Protein AF-A0A661TA11-F1 (afdb_monomer_lite)

Sequence (108 aa):
MKKLQQQLISVSKTLATLLKKVEKITAEIAESQPVKKAAPAKKITQTEPMTVLDTVYEIIRRSRNGATIAKLKEKTLLNSRQISNAVYKLSRKGKIVSKARGVYIRKK

Structure (mmCIF, N/CA/C/O backbone):
data_AF-A0A661TA11-F1
#
_entry.id   AF-A0A661TA11-F1
#
loop_
_atom_site.group_PDB
_atom_site.id
_atom_site.type_symbol
_atom_site.label_atom_id
_atom_site.label_alt_id
_atom_site.label_comp_id
_atom_site.label_asym_id
_atom_site.label_entity_id
_atom_site.label_seq_id
_atom_site.pdbx_PDB_ins_code
_atom_site.Cartn_x
_atom_site.Cartn_y
_atom_site.Cartn_z
_atom_site.occupancy
_atom_site.B_iso_or_equiv
_atom_site.auth_seq_id
_atom_site.auth_comp_id
_atom_site.auth_asym_id
_atom_site.auth_atom_id
_atom_site.pdbx_PDB_model_num
ATOM 1 N N . MET A 1 1 ? -17.331 -5.714 49.500 1.00 64.25 1 MET A N 1
ATOM 2 C CA . MET A 1 1 ? -18.042 -5.391 48.237 1.00 64.25 1 MET A CA 1
ATOM 3 C C . MET A 1 1 ? -17.914 -3.928 47.797 1.00 64.25 1 MET A C 1
ATOM 5 O O . MET A 1 1 ? -17.663 -3.700 46.623 1.00 64.25 1 MET A O 1
ATOM 9 N N . LYS A 1 2 ? -17.989 -2.937 48.703 1.00 78.94 2 LYS A N 1
ATOM 10 C CA . LYS A 1 2 ? -17.909 -1.501 48.345 1.00 78.94 2 LYS A CA 1
ATOM 11 C C . LYS A 1 2 ? -16.607 -1.070 47.631 1.00 78.94 2 LYS A C 1
ATOM 13 O O . LYS A 1 2 ? -16.664 -0.250 46.724 1.00 78.94 2 LYS A O 1
ATOM 18 N N . LYS A 1 3 ? -15.451 -1.667 47.969 1.00 85.50 3 LYS A N 1
ATOM 19 C CA . LYS A 1 3 ? -14.164 -1.401 47.282 1.00 85.50 3 LYS A CA 1
ATOM 20 C C . LYS A 1 3 ? -14.176 -1.799 45.798 1.00 85.50 3 LYS A C 1
ATOM 22 O O . LYS A 1 3 ? -13.696 -1.039 44.968 1.00 85.50 3 LYS A O 1
ATOM 27 N N . LEU A 1 4 ? -14.776 -2.945 45.461 1.00 88.25 4 LEU A N 1
ATOM 28 C CA . LEU A 1 4 ? -14.887 -3.408 44.070 1.00 88.25 4 LEU A CA 1
ATOM 29 C C . LEU A 1 4 ? -15.790 -2.485 43.242 1.00 88.25 4 LEU A C 1
ATOM 31 O O . LEU A 1 4 ? -15.462 -2.153 42.109 1.00 88.25 4 LEU A O 1
ATOM 35 N N . GLN A 1 5 ? -16.889 -2.000 43.827 1.00 86.19 5 GLN A N 1
ATOM 36 C CA . GLN A 1 5 ? -17.764 -1.022 43.171 1.00 86.19 5 GLN A CA 1
ATOM 37 C C . GLN A 1 5 ? -17.040 0.309 42.918 1.00 86.19 5 GLN A C 1
ATOM 39 O O . GLN A 1 5 ? -17.168 0.882 41.841 1.00 86.19 5 GLN A O 1
ATOM 44 N N . GLN A 1 6 ? -16.224 0.778 43.867 1.00 92.62 6 GLN A N 1
ATOM 45 C CA . GLN A 1 6 ? -15.403 1.981 43.686 1.00 92.62 6 GLN A CA 1
ATOM 46 C C . GLN A 1 6 ? -14.349 1.810 42.584 1.00 92.62 6 GLN A C 1
ATOM 48 O O . GLN A 1 6 ? -14.150 2.732 41.794 1.00 92.62 6 GLN A O 1
ATOM 53 N N . GLN A 1 7 ? -13.720 0.634 42.492 1.00 90.88 7 GLN A N 1
ATOM 54 C CA . GLN A 1 7 ? -12.788 0.308 41.408 1.00 90.88 7 GLN A CA 1
ATOM 55 C C . GLN A 1 7 ? -13.493 0.245 40.048 1.00 90.88 7 GLN A C 1
ATOM 57 O O . GLN A 1 7 ? -12.975 0.754 39.063 1.00 90.88 7 GLN A O 1
ATOM 62 N N . LEU A 1 8 ? -14.705 -0.305 39.979 1.00 92.62 8 LEU A N 1
ATOM 63 C CA . LEU A 1 8 ? -15.471 -0.326 38.732 1.00 92.62 8 LEU A CA 1
ATOM 64 C C . LEU A 1 8 ? -15.847 1.092 38.275 1.00 92.62 8 LEU A C 1
ATOM 66 O O . LEU A 1 8 ? -15.709 1.438 37.101 1.00 92.62 8 LEU A O 1
ATOM 70 N N . ILE A 1 9 ? -16.262 1.945 39.216 1.00 92.88 9 ILE A N 1
ATOM 71 C CA . ILE A 1 9 ? -16.580 3.348 38.938 1.00 92.88 9 ILE A CA 1
ATOM 72 C C . ILE A 1 9 ? -15.329 4.102 38.472 1.00 92.88 9 ILE A C 1
ATOM 74 O O . ILE A 1 9 ? -15.417 4.883 37.523 1.00 92.88 9 ILE A O 1
ATOM 78 N N . SER A 1 10 ? -14.163 3.874 39.082 1.00 93.88 10 SER A N 1
ATOM 79 C CA . SER A 1 10 ? -12.926 4.532 38.647 1.00 93.88 10 SER A CA 1
ATOM 80 C C . SER A 1 10 ? -12.521 4.104 37.235 1.00 93.88 10 SER A C 1
ATOM 82 O O . SER A 1 10 ? -12.229 4.971 36.414 1.00 93.88 10 SER A O 1
ATOM 84 N N . VAL A 1 11 ? -12.614 2.811 36.915 1.00 96.06 11 VAL A N 1
ATOM 85 C CA . VAL A 1 11 ? -12.350 2.272 35.569 1.00 96.06 11 VAL A CA 1
ATOM 86 C C . VAL A 1 11 ? -13.312 2.861 34.531 1.00 96.06 11 VAL A C 1
ATOM 88 O O . VAL A 1 11 ? -12.892 3.258 33.448 1.00 96.06 11 VAL A O 1
ATOM 91 N N . SER A 1 12 ? -14.599 3.004 34.856 1.00 94.94 12 SER A N 1
ATOM 92 C CA . SER A 1 12 ? -15.563 3.617 33.928 1.00 94.94 12 SER A CA 1
ATOM 93 C C . SER A 1 12 ? -15.218 5.078 33.604 1.00 94.94 12 SER A C 1
ATOM 95 O O . SER A 1 12 ? -15.302 5.512 32.454 1.00 94.94 12 SER A O 1
ATOM 97 N N . LYS A 1 13 ? -14.751 5.835 34.606 1.00 96.00 13 LYS A N 1
ATOM 98 C CA . LYS A 1 13 ? -14.347 7.234 34.441 1.00 96.00 13 LYS A CA 1
ATOM 99 C C . LYS A 1 13 ? -13.062 7.359 33.629 1.00 96.00 13 LYS A C 1
ATOM 101 O O . LYS A 1 13 ? -12.972 8.262 32.801 1.00 96.00 13 LYS A O 1
ATOM 106 N N . THR A 1 14 ? -12.085 6.473 33.828 1.00 95.75 14 THR A N 1
ATOM 107 C CA . THR A 1 14 ? -10.845 6.481 33.034 1.00 95.75 14 THR A CA 1
ATOM 108 C C . THR A 1 14 ? -11.102 6.103 31.578 1.00 95.75 14 THR A C 1
ATOM 110 O O . THR A 1 14 ? -10.537 6.722 30.681 1.00 95.75 14 THR A O 1
ATOM 113 N N . LEU A 1 15 ? -12.007 5.160 31.314 1.00 96.19 15 LEU A N 1
ATOM 114 C CA . LEU A 1 15 ? -12.422 4.831 29.949 1.00 96.19 15 LEU A CA 1
ATOM 115 C C . LEU A 1 15 ? -13.105 6.018 29.260 1.00 96.19 15 LEU A C 1
ATOM 117 O O . LEU A 1 15 ? -12.766 6.344 28.124 1.00 96.19 15 LEU A O 1
ATOM 121 N N . ALA A 1 16 ? -13.999 6.724 29.958 1.00 95.31 16 ALA A N 1
ATOM 122 C CA . ALA A 1 16 ? -14.665 7.905 29.410 1.00 95.31 16 ALA A CA 1
ATOM 123 C C . ALA A 1 16 ? -13.688 9.056 29.102 1.00 95.31 16 ALA A C 1
ATOM 125 O O . ALA A 1 16 ? -13.858 9.772 28.115 1.00 95.31 16 ALA A O 1
ATOM 126 N N . THR A 1 17 ? -12.651 9.253 29.922 1.00 95.44 17 THR A N 1
ATOM 127 C CA . THR A 1 17 ? -11.634 10.283 29.650 1.00 95.44 17 THR A CA 1
ATOM 128 C C . THR A 1 17 ? -10.711 9.894 28.501 1.00 95.44 17 THR A C 1
ATOM 130 O O . THR A 1 17 ? -10.342 10.761 27.708 1.00 95.44 17 THR A O 1
ATOM 133 N N . LEU A 1 18 ? -10.372 8.610 28.370 1.00 95.38 18 LEU A N 1
ATOM 134 C CA . LEU A 1 18 ? -9.616 8.092 27.231 1.00 95.38 18 LEU A CA 1
ATOM 135 C C . LEU A 1 18 ? -10.398 8.239 25.924 1.00 95.38 18 LEU A C 1
ATOM 137 O O . LEU A 1 18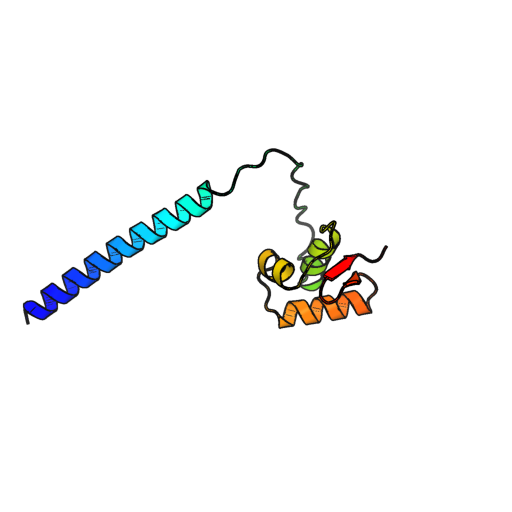 ? -9.825 8.724 24.953 1.00 95.38 18 LEU A O 1
ATOM 141 N N . LEU A 1 19 ? -11.698 7.924 25.918 1.00 94.56 19 LEU A N 1
ATOM 142 C CA . LEU A 1 19 ? -12.567 8.106 24.750 1.00 94.56 19 LEU A CA 1
ATOM 143 C C . LEU A 1 19 ? -12.512 9.555 24.242 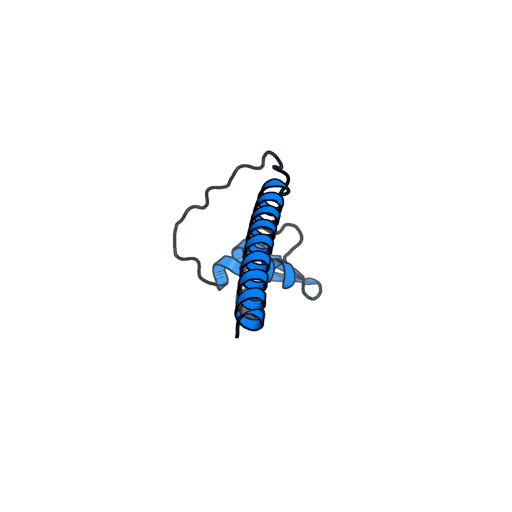1.00 94.56 19 LEU A C 1
ATOM 145 O O . LEU A 1 19 ? -12.196 9.793 23.081 1.00 94.56 19 LEU A O 1
ATOM 149 N N . LYS A 1 20 ? -12.684 10.529 25.143 1.00 94.94 20 LYS A N 1
ATOM 150 C CA . LYS A 1 20 ? -12.613 11.961 24.804 1.00 94.94 20 LYS A CA 1
ATOM 151 C C . LYS A 1 20 ? -11.244 12.386 24.270 1.00 94.94 20 LYS A C 1
ATOM 153 O O . LYS A 1 20 ? -11.162 13.273 23.426 1.00 94.94 20 LYS A O 1
ATOM 158 N N . LYS A 1 21 ? -10.152 11.794 24.768 1.00 93.50 21 LYS A N 1
ATOM 159 C CA . LYS A 1 21 ? -8.803 12.060 24.241 1.00 93.50 21 LYS A CA 1
ATOM 160 C C . LYS A 1 21 ? -8.631 11.494 22.835 1.00 93.50 21 LYS A C 1
ATOM 162 O O . LYS A 1 21 ? -8.060 12.176 21.994 1.00 93.50 21 LYS A O 1
ATOM 167 N N . VAL A 1 22 ? -9.137 10.289 22.579 1.00 91.62 22 VAL A N 1
ATOM 168 C CA . VAL A 1 22 ? -9.112 9.682 21.242 1.00 91.62 22 VAL A CA 1
ATOM 169 C C . VAL A 1 22 ? -9.923 10.531 20.264 1.00 91.62 22 VAL A C 1
ATOM 171 O O . VAL A 1 22 ? -9.398 10.864 19.209 1.00 91.62 22 VAL A O 1
ATOM 174 N N . GLU A 1 23 ? -11.126 10.971 20.640 1.00 90.44 23 GLU A N 1
ATOM 175 C CA . GLU A 1 23 ? -11.962 11.863 19.818 1.00 90.44 23 GLU A CA 1
ATOM 176 C C . GLU A 1 23 ? -11.243 13.177 19.469 1.00 90.44 23 GLU A C 1
ATOM 178 O O . GLU A 1 23 ? -11.230 13.594 18.310 1.00 90.44 23 GLU A O 1
ATOM 183 N N . LYS A 1 24 ? -10.566 13.800 20.442 1.00 90.38 24 LYS A N 1
ATOM 184 C CA . LYS A 1 24 ? -9.764 15.010 20.201 1.00 90.38 24 LYS A CA 1
ATOM 185 C C . LYS A 1 24 ? -8.592 14.764 19.261 1.00 90.38 24 LYS A C 1
ATOM 187 O O . LYS A 1 24 ? -8.421 15.518 18.314 1.00 90.38 24 LYS A O 1
ATOM 192 N N . ILE A 1 25 ? -7.833 13.689 19.465 1.00 86.00 25 ILE A N 1
ATOM 193 C CA . ILE A 1 25 ? -6.718 13.331 18.578 1.00 86.00 25 ILE A CA 1
ATOM 194 C C . ILE A 1 25 ? -7.237 13.056 17.161 1.00 86.00 25 ILE A C 1
ATOM 196 O O . ILE A 1 25 ? -6.625 13.486 16.189 1.00 86.00 25 ILE A O 1
ATOM 200 N N . THR A 1 26 ? -8.388 12.391 17.012 1.00 80.06 26 THR A N 1
ATOM 201 C CA . THR A 1 26 ? -8.992 12.176 15.689 1.00 80.06 26 THR A CA 1
ATOM 202 C C . THR A 1 26 ? -9.439 13.476 15.023 1.00 80.06 26 THR A C 1
ATOM 204 O O . THR A 1 26 ? -9.276 13.608 13.811 1.00 80.06 26 THR A O 1
ATOM 207 N N . ALA A 1 27 ? -9.936 14.449 15.792 1.00 79.06 27 ALA A N 1
ATOM 208 C CA . ALA A 1 27 ? -10.288 15.773 15.282 1.00 79.06 27 ALA A CA 1
ATOM 209 C C . ALA A 1 27 ? -9.040 16.587 14.891 1.00 79.06 27 ALA A C 1
ATOM 211 O O . ALA A 1 27 ? -8.989 17.151 13.802 1.00 79.06 27 ALA A O 1
ATOM 212 N N . GLU A 1 28 ? -7.984 16.560 15.705 1.00 75.88 28 GLU A N 1
ATOM 213 C CA . GLU A 1 2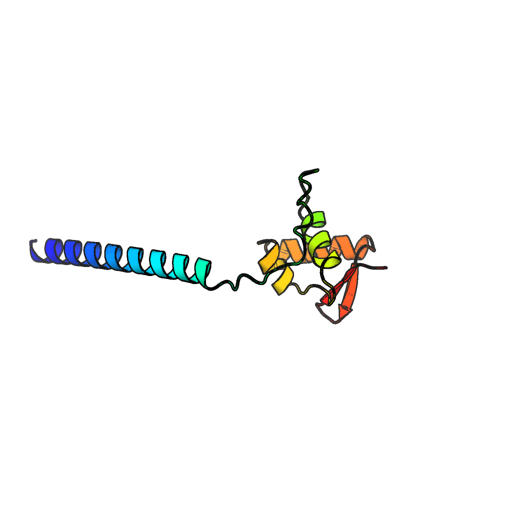8 ? -6.711 17.232 15.418 1.00 75.88 28 GLU A CA 1
ATOM 214 C C . GLU A 1 28 ? -5.992 16.615 14.209 1.00 75.88 28 GLU A C 1
ATOM 216 O O . GLU A 1 28 ? -5.387 17.332 13.418 1.00 75.88 28 GLU A O 1
ATOM 221 N N . ILE A 1 29 ? -6.087 15.298 13.991 1.00 70.19 29 ILE A N 1
ATOM 222 C CA . ILE A 1 29 ? -5.581 14.631 12.775 1.00 70.19 29 ILE A CA 1
ATOM 223 C C . ILE A 1 29 ? -6.385 15.053 11.531 1.00 70.19 29 ILE A C 1
ATOM 225 O O . ILE A 1 29 ? -5.832 15.110 10.429 1.00 70.19 29 ILE A O 1
ATOM 229 N N . ALA A 1 30 ? -7.673 15.370 11.686 1.00 61.53 30 ALA A N 1
ATOM 230 C CA . ALA A 1 30 ? -8.495 15.903 10.603 1.00 61.53 30 ALA A CA 1
ATOM 231 C C . ALA A 1 30 ? -8.159 17.374 10.288 1.00 61.53 30 ALA A C 1
ATOM 233 O O . ALA A 1 30 ? -8.132 17.747 9.116 1.00 61.53 30 ALA A O 1
ATOM 234 N N . GLU A 1 31 ? -7.839 18.187 11.299 1.00 58.59 31 GLU A N 1
ATOM 235 C CA . GLU A 1 31 ? -7.473 19.606 11.144 1.00 58.59 31 GLU A CA 1
ATOM 236 C C . GLU A 1 31 ? -6.003 19.832 10.746 1.00 58.59 31 GLU A C 1
ATOM 238 O O . GLU A 1 31 ? -5.687 20.803 10.060 1.00 58.59 31 GLU A O 1
ATOM 243 N N . SER A 1 32 ? -5.093 18.926 11.111 1.00 50.31 32 SER A N 1
ATOM 244 C CA . SER A 1 32 ? -3.654 19.023 10.806 1.00 50.31 32 SER A CA 1
ATOM 245 C C . SER A 1 32 ? -3.264 18.499 9.422 1.00 50.31 32 SER A C 1
ATOM 247 O O . SER A 1 32 ? -2.083 18.536 9.062 1.00 50.31 32 SER A O 1
ATOM 249 N N . GLN A 1 33 ? -4.224 18.076 8.591 1.00 46.00 33 GLN A N 1
ATOM 250 C CA . GLN A 1 33 ? -3.960 17.963 7.160 1.00 46.00 33 GLN A CA 1
ATOM 251 C C . GLN A 1 33 ? -3.897 19.371 6.557 1.00 46.00 33 GLN A C 1
ATOM 253 O O . GLN A 1 33 ? -4.917 20.056 6.488 1.00 46.00 33 GLN A O 1
ATOM 258 N N . PRO A 1 34 ? -2.723 19.828 6.078 1.00 43.81 34 PRO A N 1
ATOM 259 C CA . PRO A 1 34 ? -2.625 21.135 5.467 1.00 43.81 34 PRO A CA 1
ATOM 260 C C . PRO A 1 34 ? -3.515 21.159 4.228 1.00 43.81 34 PRO A C 1
ATOM 262 O O . PRO A 1 34 ? -3.291 20.424 3.260 1.00 43.81 34 PRO A O 1
ATOM 265 N N . VAL A 1 35 ? -4.500 22.054 4.262 1.00 50.34 35 VAL A N 1
ATOM 266 C CA . VAL A 1 35 ? -5.304 22.490 3.123 1.00 50.34 35 VAL A CA 1
ATOM 267 C C . VAL A 1 35 ? -4.360 23.135 2.105 1.00 50.34 35 VAL A C 1
ATOM 269 O O . VAL A 1 35 ? -4.201 24.352 2.031 1.00 50.34 35 VAL A O 1
ATOM 272 N N . LYS A 1 36 ? -3.665 22.314 1.314 1.00 47.53 36 LYS A N 1
ATOM 273 C CA . LYS A 1 36 ? -2.921 22.788 0.149 1.00 47.53 36 LYS A CA 1
ATOM 274 C C . LYS A 1 36 ? -3.934 23.128 -0.935 1.00 47.53 36 LYS A C 1
ATOM 276 O O . LYS A 1 36 ? -4.493 22.249 -1.588 1.00 47.53 36 LYS A O 1
ATOM 281 N N . LYS A 1 37 ? -4.159 24.430 -1.108 1.00 42.41 37 LYS A N 1
ATOM 282 C CA . LYS A 1 37 ? -4.889 25.009 -2.235 1.00 42.41 37 LYS A CA 1
ATOM 283 C C . LYS A 1 37 ? -4.343 24.473 -3.573 1.00 42.41 37 LYS A C 1
ATOM 285 O O . LYS A 1 37 ? -3.157 24.581 -3.860 1.00 42.41 37 LYS A O 1
ATOM 290 N N . ALA A 1 38 ? -5.287 23.961 -4.363 1.00 44.47 38 ALA A N 1
ATOM 291 C CA . ALA A 1 38 ? -5.346 23.880 -5.824 1.00 44.47 38 ALA A CA 1
ATOM 292 C C . ALA A 1 38 ? -4.326 23.009 -6.598 1.00 44.47 38 ALA A C 1
ATOM 294 O O . ALA A 1 38 ? -3.292 23.461 -7.078 1.00 44.47 38 ALA A O 1
ATOM 295 N N . ALA A 1 39 ? -4.771 21.797 -6.934 1.00 41.56 39 ALA A N 1
ATOM 296 C CA . ALA A 1 39 ? -4.908 21.391 -8.337 1.00 41.56 39 ALA A CA 1
ATOM 297 C C . ALA A 1 39 ? -6.343 20.856 -8.500 1.00 41.56 39 ALA A C 1
ATOM 299 O O . ALA A 1 39 ? -6.849 20.257 -7.547 1.00 41.56 39 ALA A O 1
ATOM 300 N N . PRO A 1 40 ? -7.039 21.108 -9.626 1.00 42.03 40 PRO A N 1
ATOM 301 C CA . PRO A 1 40 ? -8.480 20.921 -9.705 1.00 42.03 40 PRO A CA 1
ATOM 302 C C . PRO A 1 40 ? -8.813 19.472 -9.382 1.00 42.03 40 PRO A C 1
ATOM 304 O O . PRO A 1 40 ? -8.173 18.549 -9.897 1.00 42.03 40 PRO A O 1
ATOM 307 N N . ALA A 1 41 ? -9.819 19.297 -8.527 1.00 51.88 41 ALA A N 1
ATOM 308 C CA . ALA A 1 41 ? -10.496 18.034 -8.346 1.00 51.88 41 ALA A CA 1
ATOM 309 C C . ALA A 1 41 ? -10.920 17.550 -9.737 1.00 51.88 41 ALA A C 1
ATOM 311 O O . ALA A 1 41 ? -11.926 17.989 -10.296 1.00 51.88 41 ALA A O 1
ATOM 312 N N . LYS A 1 42 ? -10.115 16.673 -10.345 1.00 45.19 42 LYS A N 1
ATOM 313 C CA . LYS A 1 42 ? -10.585 15.893 -11.477 1.00 45.19 42 LYS A CA 1
ATOM 314 C C . LYS A 1 42 ? -11.653 15.005 -10.888 1.00 45.19 42 LYS A C 1
ATOM 316 O O . LYS A 1 42 ? -11.325 14.064 -10.164 1.00 45.19 42 LYS A O 1
ATOM 321 N N . LYS A 1 43 ? -12.897 15.424 -11.148 1.00 41.97 43 LYS A N 1
ATOM 322 C CA . LYS A 1 43 ? -14.141 14.678 -11.001 1.00 41.97 43 LYS A CA 1
ATOM 323 C C . LYS A 1 43 ? -13.808 13.205 -10.867 1.00 41.97 43 LYS A C 1
ATOM 325 O O . LYS A 1 43 ? -13.280 12.596 -11.800 1.00 41.97 43 LYS A O 1
ATOM 330 N N . ILE A 1 44 ? -14.092 12.661 -9.693 1.00 43.00 44 ILE A N 1
ATOM 331 C CA . ILE A 1 44 ? -14.291 11.231 -9.557 1.00 43.00 44 ILE A CA 1
ATOM 332 C C . ILE A 1 44 ? -15.559 10.994 -10.371 1.00 43.00 44 ILE A C 1
ATOM 334 O O . ILE A 1 44 ? -16.669 11.128 -9.870 1.00 43.00 44 ILE A O 1
ATOM 338 N N . THR A 1 45 ? -15.396 10.808 -11.679 1.00 42.28 45 THR A N 1
ATOM 339 C CA . THR A 1 45 ? -16.435 10.247 -12.522 1.00 42.28 45 THR A CA 1
ATOM 340 C C . THR A 1 45 ? -16.657 8.859 -11.95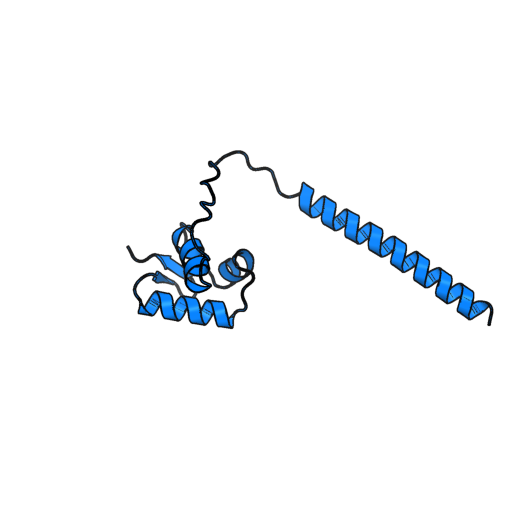4 1.00 42.28 45 THR A C 1
ATOM 342 O O . THR A 1 45 ? -15.859 7.949 -12.174 1.00 42.28 45 THR A O 1
ATOM 345 N N . GLN A 1 46 ? -17.672 8.749 -11.100 1.00 57.38 46 GLN A N 1
ATOM 346 C CA . GLN A 1 46 ? -18.312 7.487 -10.790 1.00 57.38 46 GLN A CA 1
ATOM 347 C C . GLN A 1 46 ? -18.854 6.954 -12.109 1.00 57.38 46 GLN A C 1
ATOM 349 O O . GLN A 1 46 ? -19.943 7.318 -12.533 1.00 57.38 46 GLN A O 1
ATOM 354 N N . THR A 1 47 ? -18.059 6.150 -12.792 1.00 51.59 47 THR A N 1
ATOM 355 C CA . THR A 1 47 ? -18.521 5.356 -13.921 1.00 51.59 47 THR A CA 1
ATOM 356 C C . THR A 1 47 ? -17.760 4.047 -13.841 1.00 51.59 47 THR A C 1
ATOM 358 O O . THR A 1 47 ? -16.565 4.000 -14.127 1.00 51.59 47 THR A O 1
ATOM 361 N N . GLU A 1 48 ? -18.503 3.036 -13.400 1.00 57.69 48 GLU A N 1
ATOM 362 C CA . GLU A 1 48 ? -18.162 1.623 -13.229 1.00 57.69 48 GLU A CA 1
ATOM 363 C C . GLU A 1 48 ? -17.513 1.210 -11.896 1.00 57.69 48 GLU A C 1
ATOM 365 O O . GLU A 1 48 ? -16.636 1.907 -11.373 1.00 57.69 48 GLU A O 1
ATOM 370 N N . PRO A 1 49 ? -17.946 0.068 -11.314 1.00 59.25 49 PRO A N 1
ATOM 371 C CA . PRO A 1 49 ? -17.290 -0.512 -10.152 1.00 59.25 49 PRO A CA 1
ATOM 372 C C . PRO A 1 49 ? -15.847 -0.853 -10.528 1.00 59.25 49 PRO A C 1
ATOM 374 O O . PRO A 1 49 ? -15.574 -1.848 -11.197 1.00 59.25 49 PRO A O 1
ATOM 377 N N . MET A 1 50 ? -14.908 -0.003 -10.106 1.00 68.62 50 MET A N 1
ATOM 378 C CA . MET A 1 50 ? -13.489 -0.246 -10.331 1.00 68.62 50 MET A CA 1
ATOM 379 C C . MET A 1 50 ? -13.094 -1.551 -9.656 1.00 68.62 50 MET A C 1
ATOM 381 O O . MET A 1 50 ? -13.215 -1.711 -8.438 1.00 68.62 50 MET A O 1
ATOM 385 N N . THR A 1 51 ? -12.593 -2.491 -10.453 1.00 88.50 51 THR A N 1
ATOM 386 C CA . THR A 1 51 ? -12.043 -3.720 -9.902 1.00 88.50 51 THR A CA 1
ATOM 387 C C . THR A 1 51 ? -10.779 -3.401 -9.109 1.00 88.50 51 THR A C 1
ATOM 389 O O . THR A 1 51 ? -10.095 -2.408 -9.356 1.00 88.50 51 THR A O 1
ATOM 392 N N . VAL A 1 52 ? -10.394 -4.296 -8.197 1.00 86.00 52 VAL A N 1
ATOM 393 C CA . VAL A 1 52 ? -9.127 -4.202 -7.448 1.00 86.00 52 VAL A CA 1
ATOM 394 C C . VAL A 1 52 ? -7.927 -3.928 -8.373 1.00 86.00 52 VAL A C 1
ATOM 396 O O . VAL A 1 52 ? -7.010 -3.191 -8.009 1.00 86.00 52 VAL A O 1
ATOM 399 N N . LEU A 1 53 ? -7.935 -4.492 -9.589 1.00 91.50 53 LEU A N 1
ATOM 400 C CA . LEU A 1 53 ? -6.890 -4.268 -10.589 1.00 91.50 53 LEU A CA 1
ATOM 401 C C . LEU A 1 53 ? -6.892 -2.836 -11.123 1.00 91.50 53 LEU A C 1
ATOM 403 O O . LEU A 1 53 ? -5.820 -2.248 -11.277 1.00 91.50 53 LEU A O 1
ATOM 407 N N . ASP A 1 54 ? -8.071 -2.288 -11.399 1.00 91.12 54 ASP A N 1
ATOM 408 C CA . ASP A 1 54 ? -8.223 -0.951 -11.966 1.00 91.12 54 ASP A CA 1
ATOM 409 C C . ASP A 1 54 ? -7.871 0.121 -10.937 1.00 91.12 54 ASP A C 1
ATOM 411 O O . ASP A 1 54 ? -7.157 1.069 -11.264 1.00 91.12 54 ASP A O 1
ATOM 415 N N . THR A 1 55 ? -8.236 -0.082 -9.670 1.00 91.62 55 THR A N 1
ATOM 416 C CA . THR A 1 55 ? -7.870 0.818 -8.567 1.00 91.62 55 THR A CA 1
ATOM 417 C C . THR A 1 55 ? -6.352 0.900 -8.390 1.00 91.62 55 THR A C 1
ATOM 419 O O . THR A 1 55 ? -5.780 1.991 -8.311 1.00 91.62 55 THR A O 1
ATOM 422 N N . VAL A 1 56 ? -5.665 -0.250 -8.379 1.00 93.00 56 VAL A N 1
ATOM 423 C CA . VAL A 1 56 ? -4.194 -0.305 -8.294 1.00 93.00 56 VAL A CA 1
ATOM 424 C C . VAL A 1 56 ? -3.557 0.330 -9.533 1.00 93.00 56 VAL A C 1
ATOM 426 O O . VAL A 1 56 ? -2.611 1.112 -9.408 1.00 93.00 56 VAL A O 1
ATOM 429 N N . TYR A 1 57 ? -4.086 0.044 -10.725 1.00 94.12 57 TYR A N 1
ATOM 430 C CA . TYR A 1 57 ? -3.589 0.617 -11.972 1.00 94.12 57 TYR A CA 1
ATOM 431 C C . TYR A 1 57 ? -3.722 2.141 -12.008 1.00 94.12 57 TYR A C 1
ATOM 433 O O . TYR A 1 57 ? -2.762 2.821 -12.369 1.00 94.12 57 TYR A O 1
ATOM 441 N N . GLU A 1 58 ? -4.861 2.693 -11.591 1.00 93.25 58 GLU A N 1
ATOM 442 C CA . GLU A 1 58 ? -5.090 4.137 -11.535 1.00 93.25 58 GLU A CA 1
ATOM 443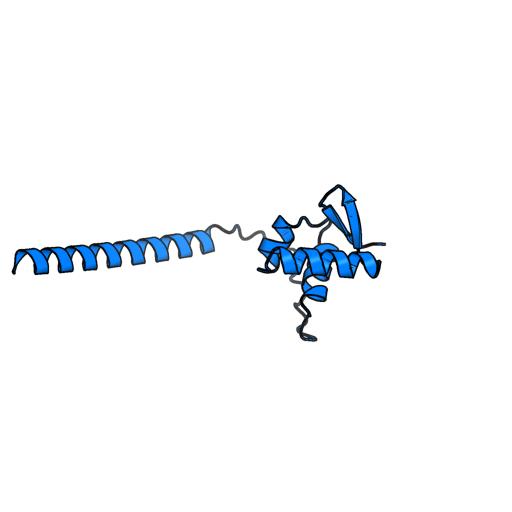 C C . GLU A 1 58 ? -4.083 4.841 -10.627 1.00 93.25 58 GLU A C 1
ATOM 445 O O . GLU A 1 58 ? -3.538 5.883 -10.995 1.00 93.25 58 GLU A O 1
ATOM 450 N N . ILE A 1 59 ? -3.766 4.266 -9.467 1.00 92.56 59 ILE A N 1
ATOM 451 C CA . ILE A 1 59 ? -2.775 4.857 -8.561 1.00 92.56 59 ILE A CA 1
ATOM 452 C C . ILE A 1 59 ? -1.379 4.847 -9.189 1.00 92.56 59 ILE A C 1
ATOM 454 O O . ILE A 1 59 ? -0.676 5.859 -9.111 1.00 92.56 59 ILE A O 1
ATOM 458 N N . ILE A 1 60 ? -0.989 3.747 -9.846 1.00 92.81 60 ILE A N 1
ATOM 459 C CA . ILE A 1 60 ? 0.291 3.654 -10.565 1.00 92.81 60 ILE A CA 1
ATOM 460 C C . ILE A 1 60 ? 0.327 4.676 -11.708 1.00 92.81 60 ILE A C 1
ATOM 462 O O . ILE A 1 60 ? 1.279 5.447 -11.821 1.00 92.81 60 ILE A O 1
ATOM 466 N N . ARG A 1 61 ? -0.735 4.748 -12.513 1.00 92.56 61 ARG A N 1
ATOM 467 C CA . ARG A 1 61 ? -0.884 5.680 -13.639 1.00 92.56 61 ARG A CA 1
ATOM 468 C C . ARG A 1 61 ? -0.808 7.141 -13.201 1.00 92.56 61 ARG A C 1
ATOM 470 O O . ARG A 1 6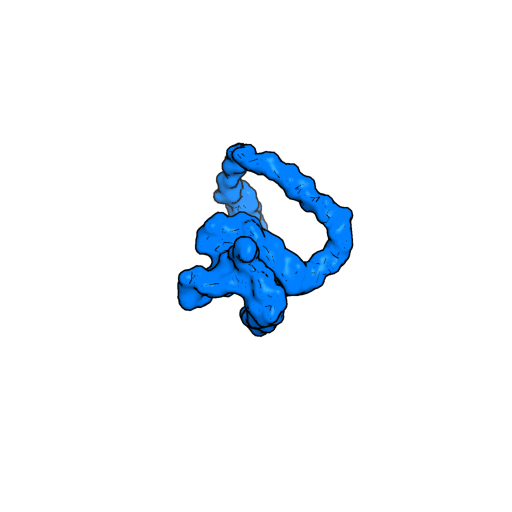1 ? -0.207 7.949 -13.902 1.00 92.56 61 ARG A O 1
ATOM 477 N N . ARG A 1 62 ? -1.414 7.496 -12.065 1.00 91.50 62 ARG A N 1
ATOM 478 C CA . ARG A 1 62 ? -1.416 8.869 -11.525 1.00 91.50 62 ARG A CA 1
ATOM 479 C C . ARG A 1 62 ? -0.102 9.245 -10.840 1.00 91.50 62 ARG A C 1
ATOM 481 O O . ARG A 1 62 ? 0.119 10.418 -10.542 1.00 91.50 62 ARG A O 1
ATOM 488 N N . SER A 1 63 ? 0.772 8.281 -10.560 1.00 88.81 63 SER A N 1
ATOM 489 C CA . SER A 1 63 ? 2.041 8.534 -9.883 1.00 88.81 63 SER A CA 1
ATOM 490 C C . SER A 1 63 ? 3.131 8.982 -10.867 1.00 88.81 63 SER A C 1
ATOM 492 O O . SER A 1 63 ? 3.535 8.228 -11.745 1.00 88.81 63 SER A O 1
ATOM 494 N N . ARG A 1 64 ? 3.646 10.212 -10.709 1.00 83.81 64 ARG A N 1
ATOM 495 C CA . ARG A 1 64 ? 4.738 10.741 -11.559 1.00 83.81 64 ARG A CA 1
ATOM 496 C C . ARG A 1 64 ? 6.059 9.983 -11.372 1.00 83.81 64 ARG A C 1
ATOM 498 O O . ARG A 1 64 ? 6.770 9.734 -12.336 1.00 83.81 64 ARG A O 1
ATOM 505 N N . ASN A 1 65 ? 6.351 9.577 -10.136 1.00 87.12 65 ASN A N 1
ATOM 506 C CA . ASN A 1 65 ? 7.608 8.913 -9.767 1.00 87.12 65 ASN A CA 1
ATOM 507 C C . ASN A 1 65 ? 7.486 7.380 -9.695 1.00 87.12 65 ASN A C 1
ATOM 509 O O . ASN A 1 65 ? 8.441 6.708 -9.316 1.00 87.12 65 ASN A O 1
ATOM 513 N N . GLY A 1 66 ? 6.318 6.833 -10.039 1.00 89.94 66 GLY A N 1
ATOM 514 C CA . GLY A 1 66 ? 5.956 5.448 -9.761 1.00 89.94 66 GLY A CA 1
ATOM 515 C C . GLY A 1 66 ? 5.336 5.245 -8.378 1.00 89.94 66 GLY A C 1
ATOM 516 O O . GLY A 1 66 ? 5.296 6.148 -7.528 1.00 89.94 66 GLY A O 1
ATOM 517 N N . ALA A 1 67 ? 4.805 4.044 -8.171 1.00 93.81 67 ALA A N 1
ATOM 518 C CA . ALA A 1 67 ? 4.172 3.627 -6.931 1.00 93.81 67 ALA A CA 1
ATOM 519 C C . ALA A 1 67 ? 4.909 2.431 -6.323 1.00 93.81 67 ALA A C 1
ATOM 521 O O . ALA A 1 67 ? 5.228 1.461 -7.013 1.00 93.81 67 ALA A O 1
ATOM 522 N N . THR A 1 68 ? 5.163 2.520 -5.019 1.00 95.19 68 THR A N 1
ATOM 523 C CA . THR A 1 68 ? 5.687 1.431 -4.191 1.00 95.19 68 THR A CA 1
ATOM 524 C C . THR A 1 68 ? 4.543 0.637 -3.572 1.00 95.19 68 THR A C 1
ATOM 526 O O . THR A 1 68 ? 3.419 1.128 -3.470 1.00 95.19 68 THR A O 1
ATOM 529 N N . ILE A 1 69 ? 4.828 -0.579 -3.102 1.00 91.88 69 ILE A N 1
ATOM 530 C CA . ILE A 1 69 ? 3.833 -1.422 -2.417 1.00 91.88 69 ILE A CA 1
ATOM 531 C C . ILE A 1 69 ? 3.264 -0.708 -1.181 1.00 91.88 69 ILE A C 1
ATOM 533 O O . ILE A 1 69 ? 2.053 -0.731 -0.981 1.00 91.88 69 ILE A O 1
ATOM 537 N N . ALA A 1 70 ? 4.105 -0.013 -0.405 1.00 92.62 70 ALA A N 1
ATOM 538 C CA . ALA A 1 70 ? 3.665 0.778 0.748 1.00 92.62 70 ALA A CA 1
ATOM 539 C C . ALA A 1 70 ? 2.655 1.865 0.342 1.00 92.62 70 ALA A C 1
ATOM 541 O O . ALA A 1 70 ? 1.549 1.919 0.872 1.00 92.62 70 ALA A O 1
ATOM 542 N N . LYS A 1 71 ? 2.976 2.639 -0.702 1.00 92.50 71 LYS A N 1
ATOM 543 C CA . LYS A 1 71 ? 2.091 3.687 -1.229 1.00 92.50 71 LYS A CA 1
ATOM 544 C C . LYS A 1 71 ? 0.786 3.131 -1.802 1.00 92.50 71 LYS A C 1
ATOM 546 O O . LYS A 1 71 ? -0.253 3.781 -1.719 1.00 92.50 71 LYS A O 1
ATOM 551 N N . LEU A 1 72 ? 0.829 1.947 -2.414 1.00 91.94 72 LEU A N 1
ATOM 552 C CA . LEU A 1 72 ? -0.372 1.259 -2.887 1.00 91.94 72 LEU A CA 1
ATOM 553 C C . LEU A 1 72 ? -1.235 0.803 -1.711 1.00 91.94 72 LEU A C 1
ATOM 555 O O . LEU A 1 72 ? -2.446 0.990 -1.761 1.00 91.94 72 LEU A O 1
ATOM 559 N N . LYS A 1 73 ? -0.632 0.285 -0.639 1.00 92.38 73 LYS A N 1
ATOM 560 C CA . LYS A 1 73 ? -1.339 -0.143 0.573 1.00 92.38 73 LYS A CA 1
ATOM 561 C C . LYS A 1 73 ? -2.064 1.018 1.249 1.00 92.38 73 LYS A C 1
ATOM 563 O O . LYS A 1 73 ? -3.253 0.903 1.515 1.00 92.38 73 LYS A O 1
ATOM 568 N N . GLU A 1 74 ? -1.387 2.147 1.434 1.00 91.94 74 GLU A N 1
ATOM 569 C CA . GLU A 1 74 ? -1.976 3.352 2.035 1.00 91.94 74 GLU A CA 1
ATOM 570 C C . GLU A 1 74 ? -3.165 3.892 1.230 1.00 91.94 74 GLU A C 1
ATOM 572 O O . GLU A 1 74 ? -4.168 4.302 1.801 1.00 91.94 74 GLU A O 1
ATOM 577 N N . LYS A 1 75 ? -3.073 3.877 -0.105 1.00 88.62 75 LYS A N 1
ATOM 578 C CA . LYS A 1 75 ? -4.097 4.473 -0.977 1.00 88.62 75 LYS A CA 1
ATOM 579 C C . LYS A 1 75 ? -5.259 3.555 -1.326 1.00 88.62 75 LYS A C 1
ATOM 581 O O . LYS A 1 75 ? -6.323 4.052 -1.676 1.00 88.62 75 LYS A O 1
ATOM 586 N N . THR A 1 76 ? -5.041 2.243 -1.322 1.00 88.00 76 THR A N 1
ATOM 587 C CA . THR A 1 76 ? -6.073 1.260 -1.691 1.00 88.00 76 THR A CA 1
ATOM 588 C C . THR A 1 76 ? -6.691 0.556 -0.495 1.00 88.00 76 THR A C 1
ATOM 590 O O . THR A 1 76 ? -7.739 -0.057 -0.656 1.00 88.00 76 THR A O 1
ATOM 593 N N . LEU A 1 77 ? -6.037 0.596 0.674 1.00 89.31 77 LEU A N 1
ATOM 594 C CA . LEU A 1 77 ? -6.393 -0.192 1.859 1.00 89.31 77 LEU A CA 1
ATOM 595 C C . LEU A 1 77 ? -6.450 -1.710 1.590 1.00 89.31 77 LEU A C 1
ATOM 597 O O . LEU A 1 77 ? -7.079 -2.464 2.328 1.00 89.31 77 LEU A O 1
ATOM 601 N N . LEU A 1 78 ? -5.771 -2.177 0.537 1.00 89.88 78 LEU A N 1
ATOM 602 C CA . LEU A 1 78 ? -5.692 -3.590 0.178 1.00 89.88 78 LEU A CA 1
ATOM 603 C C . LEU A 1 78 ? -4.596 -4.302 0.965 1.00 89.88 78 LEU A C 1
ATOM 605 O O . LEU A 1 78 ? -3.598 -3.714 1.392 1.00 89.88 78 LEU A O 1
ATOM 609 N N . ASN A 1 79 ? -4.741 -5.618 1.089 1.00 93.06 79 ASN A N 1
ATOM 610 C CA . ASN A 1 79 ? -3.695 -6.438 1.678 1.00 93.06 79 ASN A CA 1
ATOM 611 C C . ASN A 1 79 ? -2.498 -6.606 0.717 1.00 93.06 79 ASN A C 1
ATOM 613 O O . ASN A 1 79 ? -2.609 -6.485 -0.507 1.00 93.06 79 ASN A O 1
ATOM 617 N N . SER A 1 80 ? -1.324 -6.924 1.272 1.00 91.94 80 SER A N 1
ATOM 618 C CA . SER A 1 80 ? -0.086 -7.047 0.490 1.00 91.94 80 SER A CA 1
ATOM 619 C C . SER A 1 80 ? -0.186 -8.099 -0.620 1.00 91.94 80 SER A C 1
ATOM 621 O O . SER A 1 80 ? 0.368 -7.914 -1.699 1.00 91.94 80 SER A O 1
ATOM 623 N N . ARG A 1 81 ? -0.931 -9.189 -0.389 1.00 94.12 81 ARG A N 1
ATOM 624 C CA . ARG A 1 81 ? -1.131 -10.263 -1.373 1.00 94.12 81 ARG A CA 1
ATOM 625 C C . ARG A 1 81 ? -1.950 -9.785 -2.575 1.00 94.12 81 ARG A C 1
ATOM 627 O O . ARG A 1 81 ? -1.578 -10.065 -3.711 1.00 94.12 81 ARG A O 1
ATOM 634 N N . GLN A 1 82 ? -3.034 -9.049 -2.342 1.00 94.38 82 GLN A N 1
ATOM 635 C CA . GLN A 1 82 ? -3.875 -8.450 -3.379 1.00 94.38 82 GLN A CA 1
ATOM 636 C C . GLN A 1 82 ? -3.068 -7.472 -4.226 1.00 94.38 82 GLN A C 1
ATOM 638 O O . GLN A 1 82 ? -3.145 -7.536 -5.451 1.00 94.38 82 GLN A O 1
ATOM 643 N N . ILE A 1 83 ? -2.245 -6.632 -3.593 1.00 94.38 83 ILE A N 1
ATOM 644 C CA . ILE A 1 83 ? -1.374 -5.684 -4.296 1.00 94.38 83 ILE A CA 1
ATOM 645 C C . ILE A 1 83 ? -0.362 -6.432 -5.164 1.00 94.38 83 ILE A C 1
ATOM 647 O O . ILE A 1 83 ? -0.264 -6.144 -6.354 1.00 94.38 83 ILE A O 1
ATOM 651 N N . SER A 1 84 ? 0.342 -7.427 -4.618 1.00 93.81 84 SER A N 1
ATOM 652 C CA . SER A 1 84 ? 1.313 -8.223 -5.381 1.00 93.81 84 SER A CA 1
ATOM 653 C C . SER A 1 84 ? 0.667 -8.942 -6.564 1.00 93.81 84 SER A C 1
ATOM 655 O O . SER A 1 84 ? 1.180 -8.879 -7.680 1.00 93.81 84 SER A O 1
ATOM 657 N N . ASN A 1 85 ? -0.500 -9.558 -6.358 1.00 96.62 85 ASN A N 1
ATOM 658 C CA . ASN A 1 85 ? -1.248 -10.220 -7.426 1.00 96.62 85 ASN A CA 1
ATOM 659 C C . ASN A 1 85 ? -1.723 -9.227 -8.492 1.00 96.62 85 ASN A C 1
ATOM 661 O O . ASN A 1 85 ? -1.669 -9.530 -9.684 1.00 96.62 85 ASN A O 1
ATOM 665 N N . ALA A 1 86 ? -2.176 -8.041 -8.081 1.00 95.06 86 ALA A N 1
ATOM 666 C CA . ALA A 1 86 ? -2.607 -6.997 -8.998 1.00 95.06 86 ALA A CA 1
ATOM 667 C C . ALA A 1 86 ? -1.440 -6.477 -9.836 1.00 95.06 86 ALA A C 1
ATOM 669 O O . ALA A 1 86 ? -1.531 -6.452 -11.061 1.00 95.06 86 ALA A O 1
ATOM 670 N N . VAL A 1 87 ? -0.319 -6.146 -9.197 1.00 94.19 87 VAL A N 1
ATOM 671 C CA . VAL A 1 87 ? 0.914 -5.714 -9.863 1.00 94.19 87 VAL A CA 1
ATOM 672 C C . VAL A 1 87 ? 1.410 -6.786 -10.834 1.00 94.19 87 VAL A C 1
ATOM 674 O O . VAL A 1 87 ? 1.700 -6.472 -11.986 1.00 94.19 87 VAL A O 1
ATOM 677 N N . TYR A 1 88 ? 1.438 -8.055 -10.422 1.00 95.94 88 TYR A N 1
ATOM 678 C CA . TYR A 1 88 ? 1.831 -9.165 -11.291 1.00 95.94 88 TYR A CA 1
ATOM 679 C C . TYR A 1 88 ? 0.925 -9.275 -12.526 1.00 95.94 88 TYR A C 1
ATOM 681 O O . TYR A 1 88 ? 1.417 -9.314 -13.655 1.00 95.94 88 TYR A O 1
ATOM 689 N N . LYS A 1 89 ? -0.402 -9.246 -12.339 1.00 96.12 89 LYS A N 1
ATOM 690 C CA . LYS A 1 89 ? -1.372 -9.291 -13.446 1.00 96.12 89 LYS A CA 1
ATOM 691 C C . LYS A 1 89 ? -1.249 -8.074 -14.367 1.00 96.12 89 LYS A C 1
ATOM 693 O O . LYS A 1 89 ? -1.317 -8.230 -15.582 1.00 96.12 89 LYS A O 1
ATOM 698 N N . LEU A 1 90 ? -1.057 -6.874 -13.821 1.00 94.69 90 LEU A N 1
ATOM 699 C CA . LEU A 1 90 ? -0.893 -5.640 -14.598 1.00 94.69 90 LEU A CA 1
ATOM 700 C C . LEU A 1 90 ? 0.422 -5.626 -15.388 1.00 94.69 90 LEU A C 1
ATOM 702 O O . LEU A 1 90 ? 0.434 -5.165 -16.529 1.00 94.69 90 LEU A O 1
ATOM 706 N N . SER A 1 91 ? 1.499 -6.157 -14.805 1.00 93.94 91 SER A N 1
ATOM 707 C CA . SER A 1 91 ? 2.802 -6.311 -15.459 1.00 93.94 91 SER A CA 1
ATOM 708 C C . SER A 1 91 ? 2.725 -7.323 -16.604 1.00 93.94 91 SER A C 1
ATOM 710 O O . SER A 1 91 ? 3.100 -7.007 -17.730 1.00 93.94 91 SER A O 1
ATOM 712 N N . ARG A 1 92 ? 2.113 -8.496 -16.374 1.00 96.00 92 ARG A N 1
ATOM 713 C CA . ARG A 1 92 ? 1.877 -9.506 -17.424 1.00 96.00 92 ARG A CA 1
ATOM 714 C C . ARG A 1 92 ? 1.006 -9.002 -18.569 1.00 96.00 92 ARG A C 1
ATOM 716 O O . ARG A 1 92 ? 1.241 -9.374 -19.710 1.00 96.00 92 ARG A O 1
ATOM 723 N N . LYS A 1 93 ? 0.024 -8.147 -18.276 1.00 94.06 93 LYS A N 1
ATOM 724 C CA . LYS A 1 93 ? -0.802 -7.466 -19.289 1.00 94.06 93 LYS A CA 1
ATOM 725 C C . LYS A 1 93 ? -0.064 -6.324 -20.004 1.00 94.06 93 LYS A C 1
ATOM 727 O O . LYS A 1 93 ? -0.660 -5.659 -20.841 1.00 94.06 93 LYS A O 1
ATOM 732 N N . GLY A 1 94 ? 1.186 -6.033 -19.639 1.00 93.94 94 GLY A N 1
ATOM 733 C CA . GLY A 1 94 ? 1.985 -4.961 -20.229 1.00 93.94 94 GLY A CA 1
ATOM 734 C C . GLY A 1 94 ? 1.518 -3.549 -19.869 1.00 93.94 94 GLY A C 1
ATOM 735 O O . GLY A 1 94 ? 1.970 -2.593 -20.484 1.00 93.94 94 GLY A O 1
ATOM 736 N N . LYS A 1 95 ? 0.630 -3.380 -18.880 1.00 93.75 95 LYS A N 1
ATOM 737 C CA . LYS A 1 95 ? 0.097 -2.061 -18.494 1.00 93.75 95 LYS A CA 1
ATOM 738 C C . LYS A 1 95 ? 1.076 -1.254 -17.634 1.00 93.75 95 LYS A C 1
ATOM 740 O O . LYS A 1 95 ? 1.032 -0.022 -17.620 1.00 93.75 95 LYS A O 1
ATOM 745 N N . ILE A 1 96 ? 1.939 -1.940 -16.890 1.00 94.94 96 ILE A N 1
ATOM 746 C CA . ILE A 1 96 ? 2.940 -1.345 -15.998 1.00 94.94 96 ILE A CA 1
ATOM 747 C C . ILE A 1 96 ? 4.294 -2.019 -16.208 1.00 94.94 96 ILE A C 1
ATOM 749 O O . ILE A 1 96 ? 4.356 -3.167 -16.640 1.00 94.94 96 ILE A O 1
ATOM 753 N N . VAL A 1 97 ? 5.368 -1.316 -15.864 1.00 94.62 97 VAL A N 1
ATOM 754 C CA . VAL A 1 97 ? 6.739 -1.834 -15.839 1.00 94.62 97 VAL A CA 1
ATOM 755 C C . VAL A 1 97 ? 7.417 -1.448 -14.528 1.00 94.62 97 VAL A C 1
ATOM 757 O O . VAL A 1 97 ? 7.043 -0.468 -13.878 1.00 94.62 97 VAL A O 1
ATOM 760 N N . SER A 1 98 ? 8.412 -2.231 -14.119 1.00 93.88 98 SER A N 1
ATOM 761 C CA . SER A 1 98 ? 9.229 -1.910 -12.949 1.00 93.88 98 SER A CA 1
ATOM 762 C C . SER A 1 98 ? 10.301 -0.903 -13.359 1.00 93.88 98 SER A C 1
ATOM 764 O O . SER A 1 98 ? 11.131 -1.211 -14.207 1.00 93.88 98 SER A O 1
ATOM 766 N N . LYS A 1 99 ? 10.295 0.293 -12.764 1.00 91.44 99 LYS A N 1
ATOM 767 C CA . LYS A 1 99 ? 11.366 1.288 -12.955 1.00 91.44 99 LYS A CA 1
ATOM 768 C C . LYS A 1 99 ? 12.617 0.911 -12.158 1.00 91.44 99 LYS A C 1
ATOM 770 O O . LYS A 1 99 ? 13.731 1.083 -12.626 1.00 91.44 99 LYS A O 1
ATOM 775 N N . ALA A 1 100 ? 12.403 0.420 -10.941 1.00 91.12 100 ALA A N 1
ATOM 776 C CA . ALA A 1 100 ? 13.419 -0.081 -10.022 1.00 91.12 100 ALA A CA 1
ATOM 777 C C . ALA A 1 100 ? 12.796 -1.191 -9.167 1.00 91.12 100 ALA A C 1
ATOM 779 O O . ALA A 1 100 ? 11.580 -1.409 -9.233 1.00 91.12 100 ALA A O 1
ATOM 780 N N . ARG A 1 101 ? 13.596 -1.893 -8.358 1.00 89.44 101 ARG A N 1
ATOM 781 C CA . ARG A 1 101 ? 13.089 -2.937 -7.458 1.00 89.44 101 ARG A CA 1
ATOM 782 C C . ARG A 1 101 ? 11.997 -2.359 -6.547 1.00 89.44 101 ARG A C 1
ATOM 784 O O . ARG A 1 101 ? 12.259 -1.484 -5.732 1.00 89.44 101 ARG A O 1
ATOM 791 N N . GLY A 1 102 ? 10.763 -2.840 -6.712 1.00 88.88 102 GLY A N 1
ATOM 792 C CA . GLY A 1 102 ? 9.610 -2.410 -5.914 1.00 88.88 102 GLY A CA 1
ATOM 793 C C . GLY A 1 102 ? 8.994 -1.057 -6.297 1.00 88.88 102 GLY A C 1
ATOM 794 O O . GLY A 1 102 ? 8.134 -0.574 -5.560 1.00 88.88 102 GLY A O 1
ATOM 795 N N . VAL A 1 103 ? 9.390 -0.455 -7.427 1.00 94.88 103 VAL A N 1
ATOM 796 C CA . VAL A 1 103 ? 8.826 0.805 -7.942 1.00 94.88 103 VAL A CA 1
ATOM 797 C C . VAL A 1 103 ? 8.204 0.569 -9.314 1.00 94.88 103 VAL A C 1
ATOM 799 O O . VAL A 1 103 ? 8.912 0.299 -10.286 1.00 94.88 103 VAL A O 1
ATOM 802 N N . TYR A 1 104 ? 6.885 0.724 -9.405 1.00 94.69 104 TYR A N 1
ATOM 803 C CA . TYR A 1 104 ? 6.119 0.441 -10.619 1.00 94.69 104 TYR A CA 1
ATOM 804 C C . TYR A 1 104 ? 5.640 1.724 -11.292 1.00 94.69 104 TYR A C 1
ATOM 806 O O . TYR A 1 104 ? 5.110 2.616 -10.630 1.00 94.69 104 TYR A O 1
ATOM 814 N N . ILE A 1 105 ? 5.801 1.808 -12.611 1.00 95.25 105 ILE A N 1
ATOM 815 C CA . ILE A 1 105 ? 5.339 2.919 -13.452 1.00 95.25 105 ILE A CA 1
ATOM 816 C C . ILE A 1 105 ? 4.431 2.391 -14.561 1.00 95.25 105 ILE A C 1
ATOM 818 O O . ILE A 1 105 ? 4.516 1.226 -14.946 1.00 95.25 105 ILE A O 1
ATOM 822 N N . ARG A 1 106 ? 3.560 3.245 -15.103 1.00 94.69 106 ARG A N 1
ATOM 823 C CA . ARG A 1 106 ? 2.769 2.893 -16.288 1.00 94.69 106 ARG A CA 1
ATOM 824 C C . ARG A 1 106 ? 3.703 2.687 -17.484 1.00 94.69 106 ARG A C 1
ATOM 826 O O . ARG A 1 106 ? 4.573 3.527 -17.719 1.00 94.69 106 ARG A O 1
ATOM 833 N N . LYS A 1 107 ? 3.500 1.608 -18.242 1.00 90.31 107 LYS A N 1
ATOM 834 C CA . LYS A 1 107 ? 4.172 1.422 -19.533 1.00 90.31 107 LYS A CA 1
ATOM 835 C C . LYS A 1 107 ? 3.675 2.508 -20.496 1.00 90.31 107 LYS A C 1
ATOM 837 O O . LYS A 1 107 ? 2.476 2.793 -20.507 1.00 90.31 107 LYS A O 1
ATOM 842 N N . LYS A 1 108 ? 4.592 3.178 -21.194 1.00 80.25 108 LYS A N 1
ATOM 843 C CA . LYS A 1 108 ? 4.219 4.107 -22.267 1.00 80.25 108 LYS A CA 1
ATOM 844 C C . LYS A 1 108 ? 3.718 3.331 -23.474 1.00 80.25 108 LYS A C 1
ATOM 846 O O . LYS A 1 108 ? 4.244 2.216 -23.690 1.00 80.25 108 LYS A O 1
#

Foldseek 3Di:
DVVVVVVVVVVVVVVVVVVVVVVVVVVVVVVPPPPPDDDDPPDPPPDDDQDLLNQLLVVQAPDPFFDALVRSCVRVVDDSVSNVVSLVVCVVVQQWDAPDVRGIHGHD

pLDDT: mean 83.07, std 17.4, range [41.56, 96.62]

Secondary structure (DSSP, 8-state):
-HHHHHHHHHHHHHHHHHHHHHHHHHHHHHHSS-----S--------S---HHHHHHHHHHH-TT-EEHHHHHHHH---HHHHHHHHHHHHHTTSEEEEETTEEEE--

Radius of gyration: 22.38 Å; chains: 1; bounding box: 32×35×71 Å